Protein AF-A0A7S1FA37-F1 (afdb_monomer)

Sequence (116 aa):
FSSMHIPPRLRQLHGAGYSLAIFSNQHAAGRKRSLDQMEVAVEGTISRFDDFLDFCGVPMSIFVAVSRGDVGDPYRKPNHGMWDLFVDVCGRNKWTAPDMSHSFFVGNAAGRRSDA

Secondary structure (DSSP, 8-state):
---TTHHHHHHHHHHTTPPPEEEEE-TTTTT-SSHHHHHHHHHHHHHHHHHHHHHHTS--EEEEE-S-SSS--TTSTTSSHHHHHHHHHHHHTTPPPP-GGG-----S-S--TT--

Structure (mmCIF, N/CA/C/O backbone):
data_AF-A0A7S1FA37-F1
#
_entry.id   AF-A0A7S1FA37-F1
#
loop_
_atom_site.group_PDB
_atom_site.id
_atom_site.type_symbol
_atom_site.label_atom_id
_atom_site.label_alt_id
_atom_site.label_comp_id
_atom_site.label_asym_id
_atom_site.label_entity_id
_atom_site.label_seq_id
_atom_site.pdbx_PDB_ins_code
_atom_site.Cartn_x
_atom_site.Cartn_y
_atom_site.Cartn_z
_atom_site.occupancy
_atom_site.B_iso_or_equiv
_atom_site.auth_seq_id
_atom_site.auth_comp_id
_atom_site.auth_asym_id
_atom_site.auth_atom_id
_atom_site.pdbx_PDB_model_num
ATOM 1 N N . PHE A 1 1 ? -4.115 16.363 -8.097 1.00 43.38 1 PHE A N 1
ATOM 2 C CA . PHE A 1 1 ? -5.545 16.486 -7.756 1.00 43.38 1 PHE A CA 1
ATOM 3 C C . PHE A 1 1 ? -5.964 15.299 -6.898 1.00 43.38 1 PHE A C 1
ATOM 5 O O . PHE A 1 1 ? -6.326 14.262 -7.439 1.00 43.38 1 PHE A O 1
ATOM 12 N N . SER A 1 2 ? -5.880 15.408 -5.571 1.00 57.62 2 SER A N 1
ATOM 13 C CA . SER A 1 2 ? -6.664 14.534 -4.693 1.00 57.62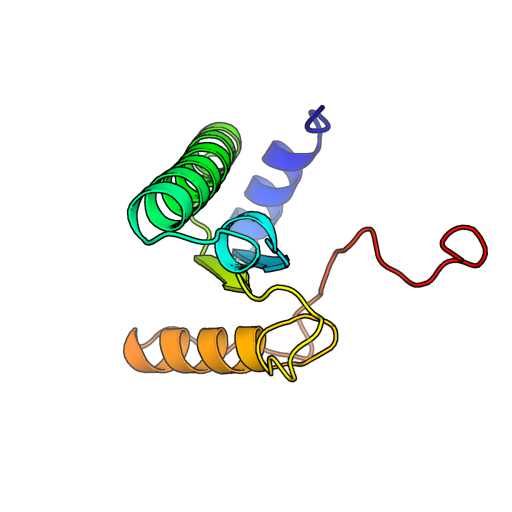 2 SER A CA 1
ATOM 14 C C . SER A 1 2 ? -8.071 15.132 -4.620 1.00 57.62 2 SER A C 1
ATOM 16 O O . SER A 1 2 ? -8.234 16.336 -4.429 1.00 57.62 2 SER A O 1
ATOM 18 N N . SER A 1 3 ? -9.108 14.331 -4.867 1.00 74.56 3 SER A N 1
ATOM 19 C CA . SER A 1 3 ? -10.481 14.796 -4.653 1.00 74.56 3 SER A CA 1
ATOM 20 C C . SER A 1 3 ? -10.648 15.124 -3.168 1.00 74.56 3 SER A C 1
ATOM 22 O O . SER A 1 3 ? -10.327 14.291 -2.318 1.00 74.56 3 SER A O 1
ATOM 24 N N . MET A 1 4 ? -11.169 16.314 -2.844 1.00 81.62 4 MET A N 1
ATOM 25 C CA . MET A 1 4 ? -11.386 16.757 -1.454 1.00 81.62 4 MET A CA 1
ATOM 26 C C . MET A 1 4 ? -12.296 15.806 -0.656 1.00 81.62 4 MET A C 1
ATOM 28 O O . MET A 1 4 ? -12.389 15.903 0.562 1.00 81.62 4 MET A O 1
ATOM 32 N N . HIS A 1 5 ? -12.981 14.884 -1.334 1.00 89.19 5 HIS A N 1
ATOM 33 C CA . HIS A 1 5 ? -13.912 13.934 -0.733 1.00 89.19 5 HIS A CA 1
ATOM 34 C C . HIS A 1 5 ? -13.209 12.661 -0.228 1.00 89.19 5 HIS A C 1
ATOM 36 O O . HIS A 1 5 ? -13.800 11.903 0.540 1.00 89.19 5 HIS A O 1
ATOM 42 N N . ILE A 1 6 ? -11.949 12.426 -0.619 1.00 92.06 6 ILE A N 1
ATOM 43 C CA . ILE A 1 6 ? -11.197 11.224 -0.234 1.00 92.06 6 ILE A CA 1
ATOM 44 C C . ILE A 1 6 ? -10.870 11.205 1.270 1.00 92.06 6 ILE A C 1
ATOM 46 O O . ILE A 1 6 ? -11.252 10.228 1.917 1.00 92.06 6 ILE A O 1
ATOM 50 N N . PRO A 1 7 ? -10.263 12.247 1.880 1.00 95.44 7 PRO A N 1
ATOM 51 C CA . PRO A 1 7 ? -9.935 12.206 3.307 1.00 95.44 7 PRO A CA 1
ATOM 52 C C . PRO A 1 7 ? -11.146 11.999 4.225 1.00 95.44 7 PRO A C 1
ATOM 54 O O . PRO A 1 7 ? -11.076 11.122 5.087 1.00 95.44 7 PRO A O 1
ATOM 57 N N . PRO A 1 8 ? -12.281 12.716 4.051 1.00 96.12 8 PRO A N 1
ATOM 58 C CA . PRO A 1 8 ? -13.472 12.460 4.857 1.00 96.12 8 PRO A CA 1
ATOM 59 C C . PRO A 1 8 ? -13.965 11.014 4.746 1.00 96.12 8 PRO A C 1
ATOM 61 O O . PRO A 1 8 ? -14.330 10.415 5.756 1.00 96.12 8 PRO A O 1
ATOM 64 N N . ARG A 1 9 ? -13.934 10.425 3.542 1.00 96.12 9 ARG A N 1
ATOM 65 C CA . ARG A 1 9 ? -14.387 9.046 3.333 1.00 96.12 9 ARG A CA 1
ATOM 66 C C . ARG A 1 9 ? -13.464 8.024 3.995 1.00 96.12 9 ARG A C 1
ATOM 68 O O . ARG A 1 9 ? -13.960 7.085 4.610 1.00 96.12 9 ARG A O 1
ATOM 75 N N . LEU A 1 10 ? -12.148 8.207 3.902 1.00 96.75 10 LEU A N 1
ATOM 76 C CA . LEU A 1 10 ? -11.179 7.324 4.557 1.00 96.75 10 LEU A CA 1
ATOM 77 C C . LEU A 1 10 ? -11.277 7.424 6.084 1.00 96.75 10 LEU A C 1
ATOM 79 O O . LEU A 1 10 ? -11.308 6.397 6.756 1.00 96.75 10 LEU A O 1
ATOM 83 N N . ARG A 1 11 ? -11.456 8.637 6.626 1.00 97.00 11 ARG A N 1
ATOM 84 C CA . ARG A 1 11 ? -11.748 8.847 8.054 1.00 97.00 11 ARG A CA 1
ATOM 85 C C . ARG A 1 11 ? -13.017 8.137 8.507 1.00 97.00 11 ARG A C 1
ATOM 87 O O . ARG A 1 11 ? -13.009 7.490 9.549 1.00 97.00 11 ARG A O 1
ATOM 94 N N . GLN A 1 12 ? -14.088 8.220 7.719 1.00 97.31 12 GLN A N 1
ATOM 95 C CA . GLN A 1 12 ? -15.343 7.531 8.018 1.00 97.31 12 GLN A CA 1
ATOM 96 C C . GLN A 1 12 ? -15.167 6.006 8.053 1.00 97.31 12 GLN A C 1
ATOM 98 O O . GLN A 1 12 ? -15.672 5.361 8.965 1.00 97.31 12 GLN A O 1
ATOM 103 N N . LEU A 1 13 ? -14.457 5.429 7.078 1.00 97.19 13 LEU A N 1
ATOM 104 C CA . LEU A 1 13 ? -14.196 3.987 7.029 1.00 97.19 13 LEU A CA 1
ATOM 105 C C . LEU A 1 13 ? -13.349 3.533 8.220 1.00 97.19 13 LEU A C 1
ATOM 107 O O . LEU A 1 13 ? -13.707 2.565 8.885 1.00 97.19 13 LEU A O 1
ATOM 111 N N . HIS A 1 14 ? -12.287 4.274 8.538 1.00 96.69 14 HIS A N 1
ATOM 112 C CA . HIS A 1 14 ? -11.467 4.005 9.716 1.00 96.69 14 HIS A CA 1
ATOM 113 C C . HIS A 1 14 ? -12.299 4.062 11.011 1.00 96.69 14 HIS A C 1
ATOM 115 O O . HIS A 1 14 ? -12.236 3.151 11.831 1.00 96.69 14 HIS A O 1
ATOM 121 N N . GLY A 1 15 ? -13.159 5.078 11.165 1.00 97.06 15 GLY A N 1
ATOM 122 C CA . GLY A 1 15 ? -14.084 5.192 12.301 1.00 97.06 15 GLY A CA 1
ATOM 123 C C . GLY A 1 15 ? -15.137 4.078 12.377 1.00 97.06 15 GLY A C 1
ATOM 124 O O . GLY A 1 15 ? -15.644 3.797 13.458 1.00 97.06 15 GLY A O 1
ATOM 125 N N . ALA A 1 16 ? -15.440 3.416 11.257 1.00 96.56 16 ALA A N 1
ATOM 126 C CA . ALA A 1 16 ? -16.323 2.253 11.190 1.00 96.56 16 ALA A CA 1
ATOM 127 C C . ALA A 1 16 ? -15.596 0.913 11.437 1.00 96.56 16 ALA A C 1
ATOM 129 O O . ALA A 1 16 ? -16.210 -0.141 11.292 1.00 96.56 16 ALA A O 1
ATOM 130 N N . GLY A 1 17 ? -14.308 0.940 11.797 1.00 94.00 17 GLY A N 1
ATOM 131 C CA . GLY A 1 17 ? -13.523 -0.251 12.133 1.00 94.00 17 GLY A CA 1
ATOM 132 C C . GLY A 1 17 ? -12.771 -0.883 10.959 1.00 94.00 17 GLY A C 1
ATOM 133 O O . GLY A 1 17 ? -12.201 -1.959 11.122 1.00 94.00 17 GLY A O 1
ATOM 134 N N . TYR A 1 18 ? -12.734 -0.238 9.788 1.00 94.69 18 TYR A N 1
ATOM 135 C CA . TYR A 1 18 ? -11.954 -0.742 8.658 1.00 94.69 18 TYR A CA 1
ATOM 136 C C . TYR A 1 18 ? -10.470 -0.412 8.821 1.00 94.69 18 TYR A C 1
ATOM 138 O O . TYR A 1 18 ? -10.089 0.749 8.988 1.00 94.69 18 TYR A O 1
ATOM 146 N N . SER A 1 19 ? -9.615 -1.421 8.661 1.00 93.19 19 SER A N 1
ATOM 147 C CA . SER A 1 19 ? -8.197 -1.203 8.378 1.00 93.19 19 SER A CA 1
ATOM 148 C C . SER A 1 19 ? -8.025 -0.710 6.941 1.00 93.19 19 SER A C 1
ATOM 150 O O . SER A 1 19 ? -8.643 -1.231 6.013 1.00 93.19 19 SER A O 1
ATOM 152 N N . LEU A 1 20 ? -7.174 0.295 6.748 1.00 95.06 20 LEU A N 1
ATOM 153 C CA . LEU A 1 20 ? -6.910 0.884 5.438 1.00 95.06 20 LEU A CA 1
ATOM 154 C C . LEU A 1 20 ? -5.557 0.399 4.910 1.00 95.06 20 LEU A C 1
ATOM 156 O O . LEU A 1 20 ? -4.531 0.551 5.575 1.00 95.06 20 LEU A O 1
ATOM 160 N N . ALA A 1 21 ? -5.556 -0.159 3.698 1.00 95.44 21 ALA A N 1
ATOM 161 C CA . ALA A 1 21 ? -4.350 -0.595 3.006 1.00 95.44 21 ALA A CA 1
ATOM 162 C C . ALA A 1 21 ? -4.304 -0.048 1.572 1.00 95.44 21 ALA A C 1
ATOM 164 O O . ALA A 1 21 ? -5.317 -0.023 0.870 1.00 95.44 21 ALA A O 1
ATOM 165 N N . ILE A 1 22 ? -3.120 0.374 1.126 1.00 95.94 22 ILE A N 1
ATOM 166 C CA . ILE A 1 22 ? -2.865 0.831 -0.242 1.00 95.94 22 ILE A CA 1
ATOM 167 C C . ILE A 1 22 ? -1.950 -0.169 -0.937 1.00 95.94 22 ILE A C 1
ATOM 169 O O . ILE A 1 22 ? -0.848 -0.444 -0.476 1.00 95.94 22 ILE A O 1
ATOM 173 N N . PHE A 1 23 ? -2.386 -0.644 -2.100 1.00 95.81 23 PHE A N 1
ATOM 174 C CA . PHE A 1 23 ? -1.602 -1.498 -2.987 1.00 95.81 23 PHE A CA 1
ATOM 175 C C . PHE A 1 23 ? -1.267 -0.725 -4.262 1.00 95.81 23 PHE A C 1
ATOM 177 O O . PHE A 1 23 ? -2.175 -0.418 -5.044 1.00 95.81 23 PHE A O 1
ATOM 184 N N . SER A 1 24 ? 0.007 -0.413 -4.510 1.00 94.19 24 SER A N 1
ATOM 185 C CA . SER A 1 24 ? 0.413 0.424 -5.648 1.00 94.19 24 SER A CA 1
ATOM 186 C C . SER A 1 24 ? 1.493 -0.206 -6.529 1.00 94.19 24 SER A C 1
ATOM 188 O O . SER A 1 24 ? 2.487 -0.732 -6.041 1.00 94.19 24 SER A O 1
ATOM 190 N N . ASN A 1 25 ? 1.319 -0.101 -7.852 1.00 93.25 25 ASN A N 1
ATOM 191 C CA . ASN A 1 25 ? 2.320 -0.505 -8.842 1.00 93.25 25 ASN A CA 1
ATOM 192 C C . ASN A 1 25 ? 3.189 0.719 -9.200 1.00 93.25 25 ASN A C 1
ATOM 194 O O . ASN A 1 25 ? 2.769 1.543 -10.012 1.00 93.25 25 ASN A O 1
ATOM 198 N N . GLN A 1 26 ? 4.401 0.830 -8.648 1.00 92.00 26 GLN A N 1
ATOM 199 C CA . GLN A 1 26 ? 5.311 1.975 -8.822 1.00 92.00 26 GLN A CA 1
ATOM 200 C C . GLN A 1 26 ? 6.594 1.580 -9.565 1.00 92.00 26 GLN A C 1
ATOM 202 O O . GLN A 1 26 ? 7.664 1.414 -8.996 1.00 92.00 26 GLN A O 1
ATOM 207 N N . HIS A 1 27 ? 6.513 1.490 -10.888 1.00 88.75 27 HIS A N 1
ATOM 208 C CA . HIS A 1 27 ? 7.608 1.016 -11.745 1.00 88.75 27 HIS A CA 1
ATOM 209 C C . HIS A 1 27 ? 8.800 1.991 -11.886 1.00 88.75 27 HIS A C 1
ATOM 211 O O . HIS A 1 27 ? 9.749 1.706 -12.619 1.00 88.75 27 HIS A O 1
ATOM 217 N N . ALA A 1 28 ? 8.743 3.170 -11.256 1.00 86.00 28 ALA A N 1
ATOM 218 C CA . ALA A 1 28 ? 9.746 4.223 -11.411 1.00 86.00 28 ALA A CA 1
ATOM 219 C C . ALA A 1 28 ? 11.133 3.785 -10.918 1.00 86.00 28 ALA A C 1
ATOM 221 O O . ALA A 1 28 ? 12.119 4.041 -11.609 1.00 86.00 28 ALA A O 1
ATOM 222 N N . ALA A 1 29 ? 11.190 3.105 -9.769 1.00 88.44 29 ALA A N 1
ATOM 223 C CA . ALA A 1 29 ? 12.429 2.608 -9.177 1.00 88.44 29 ALA A CA 1
ATOM 224 C C . ALA A 1 29 ? 13.008 1.430 -9.970 1.00 88.44 29 ALA A C 1
ATOM 226 O O . ALA A 1 29 ? 14.179 1.461 -10.342 1.00 88.44 29 ALA A O 1
ATOM 227 N N . GLY A 1 30 ? 12.185 0.446 -10.349 1.00 87.62 30 GLY A N 1
ATOM 228 C CA . GLY A 1 30 ? 12.655 -0.703 -11.125 1.00 87.62 30 GLY A CA 1
ATOM 229 C C . GLY A 1 30 ? 13.273 -0.327 -12.475 1.00 87.62 30 GLY A C 1
ATOM 230 O O . GLY A 1 30 ? 14.130 -1.045 -12.976 1.00 87.62 30 GLY A O 1
ATOM 231 N N . ARG A 1 31 ? 12.873 0.796 -13.088 1.00 89.00 31 ARG A N 1
ATOM 232 C CA . ARG A 1 31 ? 13.406 1.249 -14.389 1.00 89.00 31 ARG A CA 1
ATOM 233 C C . ARG A 1 31 ? 14.787 1.908 -14.315 1.00 89.00 31 ARG A C 1
ATOM 235 O O . ARG A 1 31 ? 15.352 2.222 -15.364 1.00 89.00 31 ARG A O 1
ATOM 242 N N . LYS A 1 32 ? 15.313 2.167 -13.118 1.00 92.88 32 LYS A N 1
ATOM 243 C CA . LYS A 1 32 ? 16.596 2.853 -12.933 1.00 92.88 32 LYS A CA 1
ATOM 244 C C . LYS A 1 32 ? 17.770 1.928 -13.238 1.00 92.88 32 LYS A C 1
ATOM 246 O O . LYS A 1 32 ? 17.657 0.712 -13.123 1.00 92.88 32 LYS A O 1
ATOM 251 N N . ARG A 1 33 ? 18.881 2.515 -13.697 1.00 92.00 33 ARG A N 1
ATOM 252 C CA . ARG A 1 33 ? 20.072 1.769 -14.147 1.00 92.00 33 ARG A CA 1
ATOM 253 C C . ARG A 1 33 ? 21.211 1.770 -13.128 1.00 92.00 33 ARG A C 1
ATOM 255 O O . ARG A 1 33 ? 22.156 1.011 -13.301 1.00 92.00 33 ARG A O 1
ATOM 262 N N . SER A 1 34 ? 21.120 2.598 -12.090 1.00 94.44 34 SER A N 1
ATOM 263 C CA . SER A 1 34 ? 22.044 2.618 -10.956 1.00 94.44 34 SER A CA 1
ATOM 264 C C . SER A 1 34 ? 21.282 2.560 -9.633 1.00 94.44 34 SER A C 1
ATOM 266 O O . SER A 1 34 ? 20.087 2.873 -9.588 1.00 94.44 34 SER A O 1
ATOM 268 N N . LEU A 1 35 ? 21.985 2.164 -8.570 1.00 92.88 35 LEU A N 1
ATOM 269 C CA . LEU A 1 35 ? 21.440 2.108 -7.213 1.00 92.88 35 LEU A CA 1
ATOM 270 C C . LEU A 1 35 ? 21.034 3.502 -6.719 1.00 92.88 35 LEU A C 1
ATOM 272 O O . LEU A 1 35 ? 19.891 3.665 -6.315 1.00 92.88 35 LEU A O 1
ATOM 276 N N . ASP A 1 36 ? 21.879 4.518 -6.898 1.00 96.06 36 ASP A N 1
ATOM 277 C CA . ASP A 1 36 ? 21.577 5.898 -6.482 1.00 96.06 36 ASP A CA 1
ATOM 278 C C . ASP A 1 36 ? 20.286 6.426 -7.127 1.00 96.06 36 ASP A C 1
ATOM 280 O O . ASP A 1 36 ? 19.435 7.048 -6.497 1.00 96.06 36 ASP A O 1
ATOM 284 N N . GLN A 1 37 ? 20.088 6.139 -8.418 1.00 94.81 37 GLN A N 1
ATOM 285 C CA . GLN A 1 37 ? 18.868 6.541 -9.114 1.00 94.81 37 GLN A CA 1
ATOM 286 C C . GLN A 1 37 ? 17.637 5.791 -8.601 1.00 94.81 37 GLN A C 1
ATOM 288 O O . GLN A 1 37 ? 16.532 6.344 -8.628 1.00 94.81 37 GLN A O 1
ATOM 293 N N . MET A 1 38 ? 17.812 4.524 -8.218 1.00 92.81 38 MET A N 1
ATOM 294 C CA . MET A 1 38 ? 16.759 3.693 -7.645 1.00 92.81 38 MET A CA 1
ATOM 295 C C . MET A 1 38 ? 16.350 4.221 -6.273 1.00 92.81 38 MET A C 1
ATOM 297 O O . MET A 1 38 ? 15.156 4.386 -6.045 1.00 92.81 38 MET A O 1
ATOM 301 N N . GLU A 1 39 ? 17.319 4.553 -5.423 1.00 93.56 39 GLU A N 1
ATOM 302 C CA . GLU A 1 39 ? 17.111 5.135 -4.096 1.00 93.56 39 GLU A CA 1
ATOM 303 C C . GLU A 1 39 ? 16.301 6.430 -4.183 1.00 93.56 39 GLU A C 1
ATOM 305 O O . GLU A 1 39 ? 15.193 6.484 -3.656 1.00 93.56 39 GLU A O 1
ATOM 310 N N . VAL A 1 40 ? 16.732 7.393 -5.005 1.00 95.62 40 VAL A N 1
ATOM 311 C CA . VAL A 1 40 ? 15.995 8.654 -5.225 1.00 95.62 40 VAL A CA 1
ATOM 312 C C . VAL A 1 40 ? 14.556 8.412 -5.711 1.00 95.62 40 VAL A C 1
ATOM 314 O O . VAL A 1 40 ? 13.620 9.132 -5.355 1.00 95.62 40 VAL A O 1
ATOM 317 N N . ALA A 1 41 ? 14.337 7.394 -6.550 1.00 94.06 41 ALA A N 1
ATOM 318 C CA . ALA A 1 41 ? 12.996 7.056 -7.027 1.00 94.06 41 ALA A CA 1
ATOM 319 C C . ALA A 1 41 ? 12.116 6.418 -5.938 1.00 94.06 41 ALA A C 1
ATOM 321 O O . ALA A 1 41 ? 10.901 6.656 -5.921 1.00 94.06 41 ALA A O 1
ATOM 322 N N . VAL A 1 42 ? 12.709 5.610 -5.058 1.00 93.06 42 VAL A N 1
ATOM 323 C CA . VAL A 1 42 ? 12.039 5.025 -3.892 1.00 93.06 42 VAL A CA 1
ATOM 324 C C . VAL A 1 42 ? 11.691 6.122 -2.891 1.00 93.06 42 VAL A C 1
ATOM 326 O O . VAL A 1 42 ? 10.522 6.245 -2.539 1.00 93.06 42 VAL A O 1
ATOM 329 N N . GLU A 1 43 ? 12.640 6.980 -2.526 1.00 94.44 43 GLU A N 1
ATOM 330 C CA . GLU A 1 43 ? 12.425 8.112 -1.615 1.00 94.44 43 GLU A CA 1
ATOM 331 C C . GLU A 1 43 ? 11.321 9.042 -2.115 1.00 94.44 43 GLU A C 1
ATOM 333 O O . GLU A 1 43 ? 10.378 9.349 -1.390 1.00 94.44 43 GLU A O 1
ATOM 338 N N . GLY A 1 44 ? 11.354 9.414 -3.398 1.00 94.75 44 GLY A N 1
ATOM 339 C CA . GLY A 1 44 ? 10.293 10.227 -3.986 1.00 94.75 44 GLY A CA 1
ATOM 340 C C . GLY A 1 44 ? 8.931 9.522 -4.007 1.00 94.75 44 GLY A C 1
ATOM 341 O O . GLY A 1 44 ? 7.893 10.176 -4.081 1.00 94.75 44 GLY A O 1
ATOM 342 N N . THR A 1 45 ? 8.893 8.189 -3.981 1.00 94.38 45 THR A N 1
ATOM 343 C CA . THR A 1 45 ? 7.639 7.433 -3.842 1.00 94.38 45 THR A CA 1
ATOM 344 C C . THR A 1 45 ? 7.144 7.458 -2.400 1.00 94.38 45 THR A C 1
ATOM 346 O O . THR A 1 45 ? 5.956 7.691 -2.194 1.00 94.38 45 THR A O 1
ATOM 349 N N . ILE A 1 46 ? 8.043 7.268 -1.432 1.00 94.25 46 ILE A N 1
ATOM 350 C CA . ILE A 1 46 ? 7.747 7.320 0.004 1.00 94.25 46 ILE A CA 1
ATOM 351 C C . ILE A 1 46 ? 7.217 8.704 0.383 1.00 94.25 46 ILE A C 1
ATOM 353 O O . ILE A 1 46 ? 6.100 8.795 0.872 1.00 94.25 46 ILE A O 1
ATOM 357 N N . SER A 1 47 ? 7.920 9.777 0.013 1.00 95.88 47 SER A N 1
ATOM 358 C CA . SER A 1 47 ? 7.508 11.153 0.331 1.00 95.88 47 SER A CA 1
ATOM 359 C C . SER A 1 47 ? 6.099 11.489 -0.176 1.00 95.88 47 SER A C 1
ATOM 361 O O . SER A 1 47 ? 5.313 12.090 0.545 1.00 95.88 47 SER A O 1
ATOM 363 N N . ARG A 1 48 ? 5.715 11.037 -1.379 1.00 95.12 48 ARG A N 1
ATOM 364 C CA . ARG A 1 48 ? 4.342 11.246 -1.884 1.00 95.12 48 ARG A CA 1
ATOM 365 C C . ARG A 1 48 ? 3.288 10.496 -1.076 1.00 95.12 48 ARG A C 1
ATOM 367 O O . ARG A 1 48 ? 2.132 10.915 -1.048 1.00 95.12 48 ARG A O 1
ATOM 374 N N . PHE A 1 49 ? 3.651 9.346 -0.520 1.00 95.62 49 PHE A N 1
ATOM 375 C CA . PHE A 1 49 ? 2.764 8.593 0.350 1.00 95.62 49 PHE A CA 1
ATOM 376 C C . PHE A 1 49 ? 2.675 9.226 1.734 1.00 95.62 49 PHE A C 1
ATOM 378 O O . PHE A 1 49 ? 1.563 9.310 2.243 1.00 95.62 49 PHE A O 1
ATOM 385 N N . ASP A 1 50 ? 3.774 9.740 2.279 1.00 95.44 50 ASP A N 1
ATOM 386 C CA . ASP A 1 50 ? 3.775 10.485 3.541 1.00 95.44 50 ASP A CA 1
ATOM 387 C C . ASP A 1 50 ? 2.873 11.722 3.444 1.00 95.44 50 ASP A C 1
ATOM 389 O O . ASP A 1 50 ? 1.927 11.852 4.219 1.00 95.44 50 ASP A O 1
ATOM 393 N N . ASP A 1 51 ? 3.033 12.532 2.390 1.00 95.69 51 ASP A N 1
ATOM 394 C CA . ASP A 1 51 ? 2.158 13.682 2.120 1.00 95.69 51 ASP A CA 1
ATOM 395 C C . ASP A 1 51 ? 0.673 13.274 2.046 1.00 95.69 51 ASP A C 1
ATOM 397 O O . ASP A 1 51 ? -0.230 14.000 2.475 1.00 95.69 51 ASP A O 1
ATOM 401 N N . PHE A 1 52 ? 0.388 12.099 1.471 1.00 94.88 52 PHE A N 1
ATOM 402 C CA . PHE A 1 52 ? -0.973 11.584 1.356 1.00 94.88 52 PHE A CA 1
ATOM 403 C C . PHE A 1 52 ? -1.530 11.085 2.694 1.00 94.88 52 PHE A C 1
ATOM 405 O O . PHE A 1 52 ? -2.714 11.301 2.975 1.00 94.88 52 PHE A O 1
ATOM 412 N N . LEU A 1 53 ? -0.706 10.425 3.509 1.00 94.69 53 LEU A N 1
ATOM 413 C CA . LEU A 1 53 ? -1.069 9.984 4.853 1.00 94.69 53 LEU A CA 1
ATOM 414 C C . LEU A 1 53 ? -1.388 11.189 5.739 1.00 94.69 53 LEU A C 1
ATOM 416 O O . LEU A 1 53 ? -2.458 11.210 6.354 1.00 94.69 53 LEU A O 1
ATOM 420 N N . A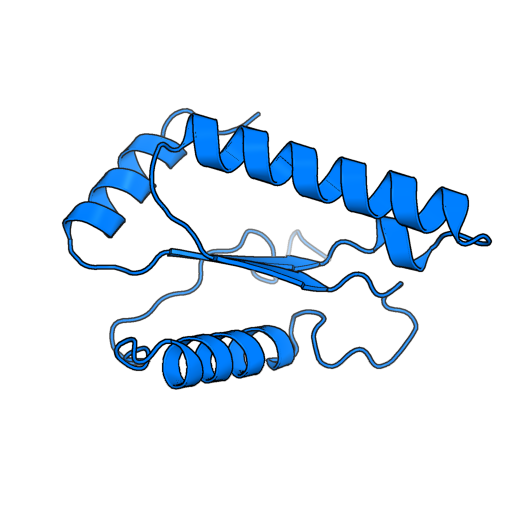SP A 1 54 ? -0.542 12.219 5.708 1.00 95.12 54 ASP A N 1
ATOM 421 C CA . ASP A 1 54 ? -0.736 13.475 6.437 1.00 95.12 54 ASP A CA 1
ATOM 422 C C . ASP A 1 54 ? -2.022 14.181 6.005 1.00 95.12 54 ASP A C 1
ATOM 424 O O . ASP A 1 54 ? -2.842 14.589 6.832 1.00 95.12 54 ASP A O 1
ATOM 428 N N . PHE A 1 55 ? -2.269 14.248 4.695 1.00 94.38 55 PHE A N 1
ATOM 429 C CA . PHE A 1 55 ? -3.503 14.809 4.152 1.00 94.38 55 PHE A CA 1
ATOM 430 C C . PHE A 1 55 ? -4.762 14.044 4.603 1.00 94.38 55 PHE A C 1
ATOM 432 O O . PHE A 1 55 ? -5.828 14.637 4.813 1.00 94.38 55 PHE A O 1
ATOM 439 N N . CYS A 1 56 ? -4.669 12.720 4.744 1.00 95.25 56 CYS A N 1
ATOM 440 C CA . CYS A 1 56 ? -5.795 11.886 5.154 1.00 95.25 56 CYS A CA 1
ATOM 441 C C . CYS A 1 56 ? -6.028 11.896 6.671 1.00 95.25 56 CYS A C 1
ATOM 443 O O . CYS A 1 56 ? -7.188 11.859 7.107 1.00 95.25 56 CYS A O 1
ATOM 445 N N . GLY A 1 57 ? -4.957 11.986 7.460 1.00 95.44 57 GLY A N 1
ATOM 446 C CA . GLY A 1 57 ? -4.997 12.036 8.921 1.00 95.44 57 GLY A CA 1
ATOM 447 C C . GLY A 1 57 ? -5.480 10.738 9.572 1.00 95.44 57 GLY A C 1
ATOM 448 O O . GLY A 1 57 ? -6.122 10.786 10.619 1.00 95.44 57 GLY A O 1
ATOM 449 N N . VAL A 1 58 ? -5.245 9.585 8.936 1.00 95.75 58 VAL A N 1
ATOM 450 C CA . VAL A 1 58 ? -5.567 8.255 9.481 1.00 95.75 58 VAL A CA 1
ATOM 451 C C . VAL A 1 58 ? -4.462 7.258 9.155 1.00 95.75 58 VAL A C 1
ATOM 453 O O . VAL A 1 58 ? -3.861 7.360 8.084 1.00 95.75 58 VAL A O 1
ATOM 456 N N . PRO A 1 59 ? -4.202 6.280 10.040 1.00 93.19 59 PRO A N 1
ATOM 457 C CA . PRO A 1 59 ? -3.182 5.273 9.795 1.00 93.19 59 PRO A CA 1
ATOM 458 C C . PRO A 1 59 ? -3.574 4.379 8.614 1.00 93.19 59 PRO A C 1
ATOM 460 O O . PRO A 1 59 ? -4.712 3.913 8.518 1.00 93.19 59 PRO A O 1
ATOM 463 N N . MET A 1 60 ? -2.618 4.115 7.723 1.00 94.06 60 MET A N 1
ATOM 464 C CA . MET A 1 60 ? -2.781 3.166 6.620 1.00 94.06 60 MET A CA 1
ATOM 465 C C . MET A 1 60 ? -1.493 2.373 6.414 1.00 94.06 60 MET A C 1
ATOM 467 O O . MET A 1 60 ? -0.398 2.892 6.613 1.00 94.06 60 MET A O 1
ATOM 471 N N . SER A 1 61 ? -1.621 1.121 5.979 1.00 93.50 61 SER A N 1
ATOM 472 C CA . SER A 1 61 ? -0.479 0.315 5.530 1.00 93.50 61 SER A CA 1
ATOM 473 C C . SER A 1 61 ? -0.304 0.439 4.021 1.00 93.50 61 SER A C 1
ATOM 475 O O . SER A 1 61 ? -1.272 0.331 3.271 1.00 93.50 61 SER A O 1
ATOM 477 N N . ILE A 1 62 ? 0.922 0.667 3.555 1.00 95.62 62 ILE A N 1
ATOM 478 C CA . ILE A 1 62 ? 1.205 0.911 2.137 1.00 95.62 62 ILE A CA 1
ATOM 479 C C 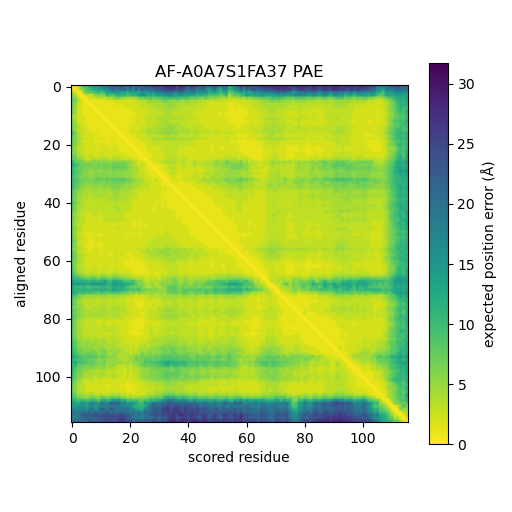. ILE A 1 62 ? 2.154 -0.162 1.619 1.00 95.62 62 ILE A C 1
ATOM 481 O O . ILE A 1 62 ? 3.227 -0.385 2.172 1.00 95.62 62 ILE A O 1
ATOM 485 N N . PHE A 1 63 ? 1.757 -0.803 0.527 1.00 95.69 63 PHE A N 1
ATOM 486 C CA . PHE A 1 63 ? 2.500 -1.852 -0.155 1.00 95.69 63 PHE A CA 1
ATOM 487 C C . PHE A 1 63 ? 2.774 -1.410 -1.590 1.00 95.69 63 PHE A C 1
ATOM 489 O O . PHE A 1 63 ? 1.872 -0.967 -2.314 1.00 95.69 63 PHE A O 1
ATOM 496 N N . VAL A 1 64 ? 4.039 -1.509 -1.998 1.00 94.56 64 VAL A N 1
ATOM 497 C CA . VAL A 1 64 ? 4.522 -0.941 -3.256 1.00 94.56 64 VAL A CA 1
ATOM 498 C C . VAL A 1 64 ? 5.266 -1.996 -4.067 1.00 94.56 64 VAL A C 1
ATOM 500 O O . VAL A 1 64 ? 6.339 -2.448 -3.681 1.00 94.56 64 VAL A O 1
ATOM 503 N N . ALA A 1 65 ? 4.728 -2.341 -5.236 1.00 94.12 65 ALA A N 1
ATOM 504 C CA . ALA A 1 65 ? 5.418 -3.161 -6.225 1.00 94.12 65 ALA A CA 1
ATOM 505 C C . ALA A 1 65 ? 6.290 -2.264 -7.114 1.00 94.12 65 ALA A C 1
ATOM 507 O O . ALA A 1 65 ? 5.770 -1.485 -7.919 1.00 94.12 65 ALA A O 1
ATOM 508 N N . VAL A 1 66 ? 7.615 -2.356 -6.966 1.00 91.31 66 VAL A N 1
ATOM 509 C CA . VAL A 1 66 ? 8.579 -1.455 -7.632 1.00 91.31 66 VAL A CA 1
ATOM 510 C C . VAL A 1 66 ? 9.096 -1.955 -8.982 1.00 91.31 66 VAL A C 1
ATOM 512 O O . VAL A 1 66 ? 9.796 -1.231 -9.695 1.00 91.31 66 VAL A O 1
ATOM 515 N N . SER A 1 67 ? 8.748 -3.186 -9.354 1.00 85.75 67 SER A N 1
ATOM 516 C CA . SER A 1 67 ? 9.230 -3.825 -10.572 1.00 85.75 67 SER A CA 1
ATOM 517 C C . SER A 1 67 ? 8.834 -3.083 -11.855 1.00 85.75 67 SER A C 1
ATOM 519 O O . SER A 1 67 ? 7.770 -2.461 -11.966 1.00 85.75 67 SER A O 1
ATOM 521 N N . ARG A 1 68 ? 9.689 -3.223 -12.873 1.00 81.19 68 ARG A N 1
ATOM 522 C CA . ARG A 1 68 ? 9.536 -2.672 -14.228 1.00 81.19 68 ARG A CA 1
ATOM 523 C C . ARG A 1 68 ? 8.298 -3.175 -14.972 1.00 81.19 68 ARG A C 1
ATOM 525 O O . ARG A 1 68 ? 7.849 -2.503 -15.900 1.00 81.19 68 ARG A O 1
ATOM 532 N N . GLY A 1 69 ? 7.735 -4.308 -14.551 1.00 75.19 69 GLY A N 1
ATOM 533 C CA . GLY A 1 69 ? 6.551 -4.928 -15.151 1.00 75.19 69 GLY A CA 1
ATOM 534 C C . GLY A 1 69 ? 6.817 -5.747 -16.418 1.00 75.19 69 GLY A C 1
ATOM 535 O O . GLY A 1 69 ? 5.887 -6.373 -16.907 1.00 75.19 69 GLY A O 1
ATOM 536 N N . ASP A 1 70 ? 8.057 -5.767 -16.916 1.00 79.62 70 ASP A N 1
ATOM 537 C CA . ASP A 1 70 ? 8.569 -6.688 -17.946 1.00 79.62 70 ASP A CA 1
ATOM 538 C C . ASP A 1 70 ? 9.182 -7.965 -17.335 1.00 79.62 70 ASP A C 1
ATOM 540 O O . ASP A 1 70 ? 9.657 -8.841 -18.052 1.00 79.62 70 ASP A O 1
ATOM 544 N N . VAL A 1 71 ? 9.140 -8.089 -16.007 1.00 81.75 71 VAL A N 1
ATOM 545 C CA . VAL A 1 71 ? 9.544 -9.280 -15.255 1.00 81.75 71 VAL A CA 1
ATOM 546 C C . VAL A 1 71 ? 8.342 -9.839 -14.498 1.00 81.75 71 VAL A C 1
ATOM 548 O O . VAL A 1 71 ? 7.435 -9.089 -14.126 1.00 81.75 71 VAL A O 1
ATOM 551 N N . GLY A 1 72 ? 8.339 -11.153 -14.264 1.00 86.06 72 GLY A N 1
ATOM 552 C CA . GLY A 1 72 ? 7.296 -11.858 -13.515 1.00 86.06 72 GLY A CA 1
ATOM 553 C C . GLY A 1 72 ? 7.296 -11.496 -12.029 1.00 86.06 72 GLY A C 1
ATOM 554 O O . GLY A 1 72 ? 7.739 -12.284 -11.203 1.00 86.06 72 GLY A O 1
ATOM 555 N N . ASP A 1 73 ? 6.833 -10.290 -11.698 1.00 90.25 73 ASP A N 1
ATOM 556 C CA . ASP A 1 73 ? 6.717 -9.796 -10.327 1.00 90.25 73 ASP A CA 1
ATOM 557 C C . ASP A 1 73 ? 5.385 -10.254 -9.693 1.00 90.25 73 ASP A C 1
ATOM 559 O O . ASP A 1 73 ? 4.320 -9.7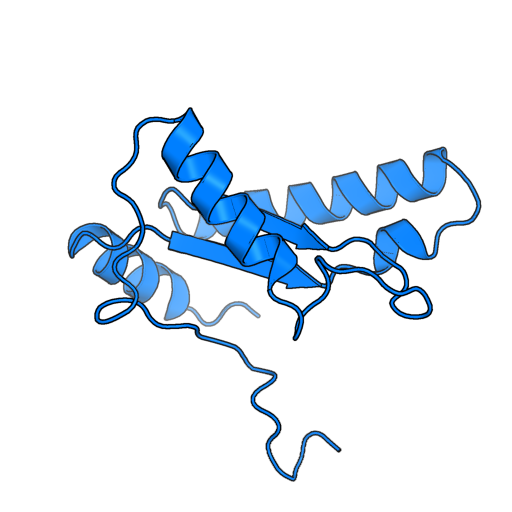65 -10.098 1.00 90.25 73 ASP A O 1
ATOM 563 N N . PRO A 1 74 ? 5.410 -11.153 -8.687 1.00 93.50 74 PRO A N 1
ATOM 564 C CA . PRO A 1 74 ? 4.197 -11.632 -8.024 1.00 93.50 74 PRO A CA 1
ATOM 565 C C . PRO A 1 74 ? 3.503 -10.540 -7.199 1.00 93.50 74 PRO A C 1
ATOM 567 O O . PRO A 1 74 ? 2.316 -10.659 -6.904 1.00 93.50 74 PRO A O 1
ATOM 570 N N . TYR A 1 75 ? 4.200 -9.457 -6.848 1.00 94.31 75 TYR A N 1
ATOM 571 C CA . TYR A 1 75 ? 3.631 -8.335 -6.105 1.00 94.31 75 TYR A CA 1
ATOM 572 C C . TYR A 1 75 ? 2.896 -7.354 -7.023 1.00 94.31 75 TYR A C 1
ATOM 574 O O . TYR A 1 75 ? 2.019 -6.616 -6.577 1.00 94.31 75 TYR A O 1
ATOM 582 N N . ARG A 1 76 ? 3.202 -7.335 -8.323 1.00 91.69 76 ARG A N 1
ATOM 583 C CA . ARG A 1 76 ? 2.571 -6.410 -9.265 1.00 91.69 76 ARG A CA 1
ATOM 584 C C . ARG A 1 76 ? 1.129 -6.832 -9.560 1.00 91.69 76 ARG A C 1
ATOM 586 O O . ARG A 1 76 ? 0.893 -7.873 -10.167 1.00 91.69 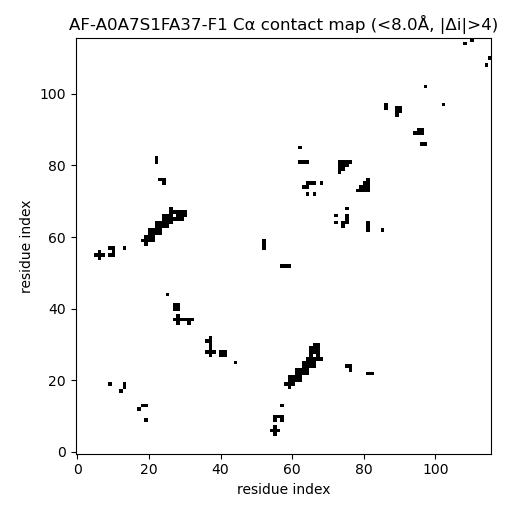76 ARG A O 1
ATOM 593 N N . LYS A 1 77 ? 0.157 -5.968 -9.237 1.00 91.88 77 LYS A N 1
ATOM 594 C CA . LYS A 1 77 ? -1.260 -6.186 -9.599 1.00 91.88 77 LYS A CA 1
ATOM 595 C C . LYS A 1 77 ? -1.393 -6.426 -11.113 1.00 91.88 77 LYS A C 1
ATOM 597 O O . LYS A 1 77 ? -0.748 -5.681 -11.863 1.00 91.88 77 LYS A O 1
ATOM 602 N N . PRO A 1 78 ? -2.230 -7.379 -11.567 1.00 90.50 78 PRO A N 1
ATOM 603 C CA . PRO A 1 78 ? -3.332 -8.020 -10.833 1.00 90.50 78 PRO A CA 1
ATOM 604 C C . PRO A 1 78 ? -2.948 -9.224 -9.955 1.00 90.50 78 PRO A C 1
ATOM 606 O O . PRO A 1 78 ? -3.839 -9.831 -9.369 1.00 90.50 78 PRO A O 1
ATOM 609 N N . ASN A 1 79 ? -1.661 -9.564 -9.832 1.00 92.31 79 ASN A N 1
ATOM 610 C CA . ASN A 1 79 ? -1.226 -10.625 -8.925 1.00 92.31 79 ASN A CA 1
ATOM 611 C C . ASN A 1 79 ? -1.526 -10.269 -7.455 1.00 92.31 79 ASN A C 1
ATOM 613 O O . ASN A 1 79 ? -1.628 -9.096 -7.086 1.00 92.31 79 ASN A O 1
ATOM 617 N N . HIS A 1 80 ? -1.639 -11.298 -6.617 1.00 94.31 80 HIS A N 1
ATOM 618 C CA . HIS A 1 80 ? -2.046 -11.191 -5.215 1.00 94.31 80 HIS A CA 1
ATOM 619 C C . HIS A 1 80 ? -0.871 -11.077 -4.228 1.00 94.31 80 HIS A C 1
ATOM 621 O O . HIS A 1 80 ? -1.100 -10.959 -3.031 1.00 94.31 80 HIS A O 1
ATOM 627 N N . GLY A 1 81 ? 0.385 -11.016 -4.686 1.00 96.12 81 GLY A N 1
ATOM 628 C CA . GLY A 1 81 ? 1.542 -11.054 -3.783 1.00 96.12 81 GLY A CA 1
ATOM 629 C C . GLY A 1 81 ? 1.588 -9.912 -2.762 1.00 96.12 81 GLY A C 1
ATOM 630 O O . GLY A 1 81 ? 1.993 -10.125 -1.622 1.00 96.12 81 GLY A O 1
ATOM 631 N N . MET A 1 82 ? 1.133 -8.699 -3.111 1.00 96.06 82 MET A N 1
ATOM 632 C CA . MET A 1 82 ? 1.023 -7.631 -2.104 1.00 96.06 82 MET A CA 1
ATOM 633 C C . MET A 1 82 ? -0.074 -7.907 -1.065 1.00 96.06 82 MET A C 1
ATOM 635 O O . MET A 1 82 ? 0.068 -7.494 0.082 1.00 96.06 82 MET A O 1
ATOM 639 N N . TRP A 1 83 ? -1.154 -8.590 -1.451 1.00 95.00 83 TRP A N 1
ATOM 640 C CA . TRP A 1 83 ? -2.206 -8.999 -0.522 1.00 95.00 83 TRP A CA 1
ATOM 641 C C . TRP A 1 83 ? -1.697 -10.066 0.449 1.00 95.00 83 TRP A C 1
ATOM 643 O O . TRP A 1 83 ? -1.885 -9.931 1.656 1.00 95.00 83 TRP A O 1
ATOM 653 N N . ASP A 1 84 ? -0.984 -11.071 -0.054 1.00 95.56 84 ASP A N 1
ATOM 654 C CA . ASP A 1 84 ? -0.395 -12.115 0.788 1.00 95.56 84 ASP A CA 1
ATOM 655 C C . ASP A 1 84 ? 0.596 -11.512 1.795 1.00 95.56 84 ASP A C 1
ATOM 657 O O . ASP A 1 84 ? 0.580 -11.855 2.977 1.00 95.56 84 ASP A O 1
ATOM 661 N N . LEU A 1 85 ? 1.400 -10.536 1.351 1.00 95.19 85 LEU A N 1
ATOM 662 C CA . LEU A 1 85 ? 2.303 -9.785 2.223 1.00 95.19 85 LEU A CA 1
ATOM 663 C C . LEU A 1 85 ? 1.547 -8.992 3.299 1.00 95.19 85 LEU A C 1
ATOM 665 O O . LEU A 1 85 ? 1.993 -8.934 4.441 1.00 95.19 85 LEU A O 1
ATOM 669 N N . PHE A 1 86 ? 0.404 -8.392 2.962 1.00 95.00 86 PHE A N 1
ATOM 670 C CA . PHE A 1 86 ? -0.443 -7.711 3.940 1.00 95.00 86 PHE A CA 1
ATOM 671 C C . PHE A 1 86 ? -0.985 -8.676 5.000 1.00 95.00 86 PHE A C 1
ATOM 673 O O . PHE A 1 86 ? -0.887 -8.381 6.190 1.00 95.00 86 PHE A O 1
ATOM 680 N N . VAL A 1 87 ? -1.491 -9.843 4.594 1.00 93.75 87 VAL A N 1
ATOM 681 C CA . VAL A 1 87 ? -1.984 -10.871 5.525 1.00 93.75 87 VAL A CA 1
ATOM 682 C C . VAL A 1 87 ? -0.865 -11.364 6.448 1.00 93.75 87 VAL A C 1
ATOM 684 O O . VAL A 1 87 ? -1.075 -11.481 7.657 1.00 93.75 87 VAL A O 1
ATOM 687 N N . ASP A 1 88 ? 0.334 -11.587 5.909 1.00 93.81 88 ASP A N 1
ATOM 688 C CA . ASP A 1 88 ? 1.516 -11.952 6.696 1.00 93.81 88 ASP A CA 1
ATOM 689 C C . ASP A 1 88 ? 1.900 -10.856 7.709 1.00 93.81 88 ASP A C 1
ATOM 691 O O . ASP A 1 88 ? 2.130 -11.145 8.886 1.00 93.81 88 ASP A O 1
ATOM 695 N N . VAL A 1 89 ? 1.898 -9.584 7.293 1.00 91.75 89 VAL A N 1
ATOM 696 C CA . VAL A 1 89 ? 2.136 -8.440 8.192 1.00 91.75 89 VAL A CA 1
ATOM 697 C C . VAL A 1 89 ? 1.094 -8.389 9.311 1.00 91.75 89 VAL A C 1
ATOM 699 O O . VAL A 1 89 ? 1.469 -8.204 10.471 1.00 91.75 89 VAL A O 1
ATOM 702 N N . CYS A 1 90 ? -0.189 -8.602 9.004 1.00 91.06 90 CYS A N 1
ATOM 703 C CA . CYS A 1 90 ? -1.236 -8.687 10.022 1.00 91.06 90 CYS A CA 1
ATOM 704 C C . CYS A 1 90 ? -0.938 -9.798 11.037 1.00 91.06 90 CYS A C 1
ATOM 706 O O . CYS A 1 90 ? -0.978 -9.550 12.242 1.00 91.06 90 CYS A O 1
ATOM 708 N N . GLY A 1 91 ? -0.571 -10.994 10.565 1.00 90.56 91 GLY A N 1
ATOM 709 C CA . GLY A 1 91 ? -0.210 -12.122 11.425 1.00 90.56 91 GLY A CA 1
ATOM 710 C C . GLY A 1 91 ? 0.984 -11.817 12.336 1.00 90.56 91 GLY A C 1
ATOM 711 O O . GLY A 1 91 ? 0.903 -12.012 13.551 1.00 90.56 91 GLY A O 1
ATOM 712 N N . ARG A 1 92 ? 2.070 -11.267 11.777 1.00 91.19 92 ARG A N 1
ATOM 713 C CA . ARG A 1 92 ? 3.280 -10.889 12.531 1.00 91.19 92 ARG A CA 1
ATOM 714 C C . ARG A 1 92 ? 3.014 -9.817 13.585 1.00 91.19 92 ARG A C 1
ATOM 716 O O . ARG A 1 92 ? 3.572 -9.888 14.679 1.00 91.19 92 ARG A O 1
ATOM 723 N N . ASN A 1 93 ? 2.128 -8.871 13.287 1.00 87.56 93 ASN A N 1
ATOM 724 C CA . ASN A 1 93 ? 1.752 -7.796 14.205 1.00 87.56 93 ASN A CA 1
ATOM 725 C C . ASN A 1 93 ? 0.608 -8.175 15.163 1.00 87.56 93 ASN A C 1
ATOM 727 O O . ASN A 1 93 ? 0.174 -7.334 15.950 1.00 87.56 93 ASN A O 1
ATOM 731 N N . LYS A 1 94 ? 0.126 -9.429 15.124 1.00 88.69 94 LYS A N 1
ATOM 732 C CA . LYS A 1 94 ? -1.028 -9.921 15.901 1.00 88.69 94 LYS A CA 1
ATOM 733 C C . LYS A 1 94 ? -2.302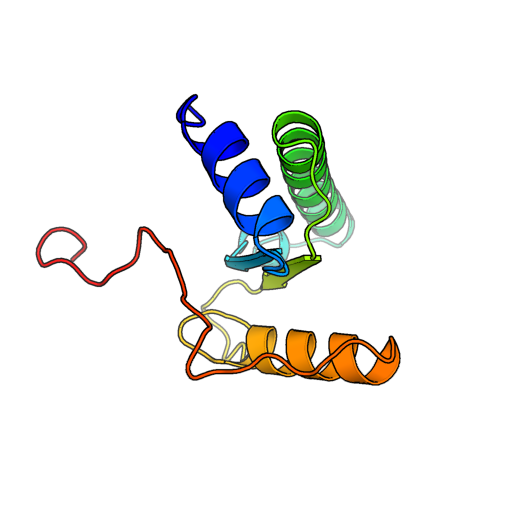 -9.095 15.674 1.00 88.69 94 LYS A C 1
ATOM 735 O O . LYS A 1 94 ? -3.111 -8.923 16.585 1.00 88.69 94 LYS A O 1
ATOM 740 N N . TRP A 1 95 ? -2.469 -8.566 14.467 1.00 87.12 95 TRP A N 1
ATOM 741 C CA . TRP A 1 95 ? -3.701 -7.916 14.036 1.00 87.12 95 TRP A CA 1
ATOM 742 C C . TRP A 1 95 ? -4.725 -8.964 13.615 1.00 87.12 95 TRP A C 1
ATOM 744 O O . TRP A 1 95 ? -4.375 -10.074 13.207 1.00 87.12 95 TRP A O 1
ATOM 754 N N . THR A 1 96 ? -6.004 -8.604 13.692 1.00 85.88 96 THR A N 1
ATOM 755 C CA . THR A 1 96 ? -7.079 -9.453 13.179 1.00 85.88 96 THR A CA 1
ATOM 756 C C . THR A 1 96 ? -6.867 -9.694 11.686 1.00 85.88 96 THR A C 1
ATOM 758 O O . THR A 1 96 ? -6.627 -8.753 10.926 1.00 85.88 96 THR A O 1
ATOM 761 N N . ALA A 1 97 ? -6.944 -10.958 11.267 1.00 87.50 97 ALA A N 1
ATOM 762 C CA . ALA A 1 97 ? -6.874 -11.305 9.855 1.00 87.50 97 ALA A CA 1
ATOM 763 C C . ALA A 1 97 ? -8.018 -10.616 9.081 1.00 87.50 97 ALA A C 1
ATOM 765 O O . ALA A 1 97 ? -9.128 -10.518 9.614 1.00 87.50 97 ALA A O 1
ATOM 766 N N . PRO A 1 98 ? -7.784 -10.149 7.842 1.00 89.81 98 PRO A N 1
ATOM 767 C CA . PRO A 1 98 ? -8.830 -9.500 7.062 1.00 89.81 98 PRO A CA 1
ATOM 768 C C . PRO A 1 98 ? -10.008 -10.444 6.795 1.00 89.81 98 PRO A C 1
ATOM 770 O O . PRO A 1 98 ? -9.827 -11.547 6.278 1.00 89.81 98 PRO A O 1
ATOM 773 N N . ASP A 1 99 ? -11.223 -9.992 7.097 1.00 92.81 99 ASP A N 1
ATOM 774 C CA . ASP A 1 99 ? -12.442 -10.685 6.687 1.00 92.81 99 ASP A CA 1
ATOM 775 C C . ASP A 1 99 ? -12.726 -10.377 5.214 1.00 92.81 99 ASP A C 1
ATOM 777 O O . ASP A 1 99 ? -13.170 -9.280 4.868 1.00 92.81 99 ASP A O 1
ATOM 781 N N . MET A 1 100 ? -12.474 -11.351 4.340 1.00 90.62 100 MET A N 1
ATOM 782 C CA . MET A 1 100 ? -12.679 -11.212 2.896 1.00 90.62 100 MET A CA 1
ATOM 783 C C . MET A 1 100 ? -14.126 -10.896 2.510 1.00 90.62 100 MET A C 1
ATOM 785 O O . MET A 1 100 ? -14.341 -10.213 1.513 1.00 90.62 100 MET A O 1
ATOM 789 N N . SER A 1 101 ? -15.113 -11.369 3.277 1.00 94.00 101 SER A N 1
ATOM 790 C CA . SER A 1 101 ? -16.535 -11.145 2.980 1.00 94.00 101 SER A CA 1
ATOM 791 C C . SER A 1 101 ? -16.988 -9.715 3.287 1.00 94.00 101 SER A C 1
ATOM 793 O O . SER A 1 101 ? -17.905 -9.205 2.645 1.00 94.00 101 SER A O 1
ATOM 795 N N . HIS A 1 102 ? -16.293 -9.051 4.213 1.00 93.88 102 HIS A N 1
ATOM 796 C CA . HIS A 1 102 ? -16.536 -7.667 4.619 1.00 93.88 102 HIS A CA 1
ATOM 797 C C . HIS A 1 102 ? -15.423 -6.708 4.169 1.00 93.88 102 HIS A C 1
ATOM 799 O O . HIS A 1 102 ? -15.379 -5.556 4.596 1.00 93.88 102 HIS A O 1
ATOM 805 N N . SER A 1 103 ? -14.533 -7.159 3.282 1.00 95.00 103 SER A N 1
ATOM 806 C CA . SER A 1 103 ? -13.479 -6.343 2.679 1.00 95.00 103 SER A CA 1
ATOM 807 C C . SER A 1 103 ? -13.841 -5.947 1.253 1.00 95.00 103 SER A C 1
ATOM 809 O O . SER A 1 103 ? -14.557 -6.652 0.545 1.00 95.00 103 SER A O 1
ATOM 811 N N . PHE A 1 104 ? -13.316 -4.812 0.797 1.00 95.00 104 PHE A N 1
ATOM 812 C CA . PHE A 1 104 ? -13.500 -4.356 -0.577 1.00 95.00 104 PHE A CA 1
ATOM 813 C C . PHE A 1 104 ? -12.235 -3.687 -1.115 1.00 95.00 104 PHE A C 1
ATOM 815 O O . PHE A 1 104 ? -11.453 -3.098 -0.369 1.00 95.00 104 PHE A O 1
ATOM 822 N N . PHE A 1 105 ? -12.047 -3.759 -2.433 1.00 92.94 105 PHE A N 1
ATOM 823 C CA . PHE A 1 105 ? -10.931 -3.126 -3.131 1.00 92.94 105 PHE A CA 1
ATOM 824 C C . PHE A 1 105 ? -11.441 -2.004 -4.038 1.00 92.94 105 PHE A C 1
ATOM 826 O O . PHE A 1 105 ? -12.378 -2.195 -4.812 1.00 92.94 105 PHE A O 1
ATOM 833 N N . VAL A 1 106 ? -10.810 -0.830 -3.958 1.00 92.56 106 VAL A N 1
ATOM 834 C CA . VAL A 1 106 ? -11.150 0.341 -4.777 1.00 92.56 106 VAL A CA 1
ATOM 835 C C . VAL A 1 106 ? -9.960 0.695 -5.658 1.00 92.56 106 VAL A C 1
ATOM 837 O O . VAL A 1 106 ? -8.859 0.936 -5.170 1.00 92.56 106 VAL A O 1
ATOM 840 N N . GLY A 1 107 ? -10.185 0.764 -6.968 1.00 88.12 107 GLY A N 1
ATOM 841 C CA . GLY A 1 107 ? -9.162 1.130 -7.940 1.00 88.12 107 GLY A CA 1
ATOM 842 C C . GLY A 1 107 ? -9.765 1.774 -9.182 1.00 88.12 107 GLY A C 1
ATOM 843 O O . GLY A 1 107 ? -10.917 1.536 -9.535 1.00 88.12 107 GLY A O 1
ATOM 844 N N . ASN A 1 108 ? -8.977 2.607 -9.856 1.00 83.25 108 ASN A N 1
ATOM 845 C CA . ASN A 1 108 ? -9.359 3.188 -11.142 1.00 83.25 108 ASN A CA 1
ATOM 846 C C . ASN A 1 108 ? -9.173 2.194 -12.301 1.00 83.25 108 ASN A C 1
ATOM 848 O O . ASN A 1 108 ? -9.959 2.231 -13.242 1.00 83.25 108 ASN A O 1
ATOM 852 N N . ALA A 1 109 ? -8.183 1.299 -12.203 1.00 71.19 109 ALA A N 1
ATOM 853 C CA . ALA A 1 109 ? -7.898 0.236 -13.167 1.00 71.19 109 ALA A CA 1
ATOM 854 C C . ALA A 1 109 ? -8.909 -0.918 -13.035 1.00 71.19 109 ALA A C 1
ATOM 856 O O . ALA A 1 109 ? -8.588 -1.993 -12.536 1.00 71.19 109 ALA A O 1
ATOM 857 N N . ALA A 1 110 ? -10.151 -0.650 -13.438 1.00 59.28 110 ALA A N 1
ATOM 858 C CA . ALA A 1 110 ? -11.268 -1.592 -13.374 1.00 59.28 110 ALA A CA 1
ATOM 859 C C . ALA A 1 110 ? -11.513 -2.324 -14.709 1.00 59.28 110 ALA A C 1
ATOM 861 O O . ALA A 1 110 ? -12.523 -3.007 -14.847 1.00 59.28 110 ALA A O 1
ATOM 862 N N . GLY A 1 111 ? -10.624 -2.158 -15.699 1.00 52.78 111 GLY A N 1
ATOM 863 C CA . GLY A 1 111 ? -10.763 -2.786 -17.016 1.00 52.78 111 GLY A CA 1
ATOM 864 C C . GLY A 1 111 ? -11.986 -2.283 -17.784 1.00 52.78 111 GLY A C 1
ATOM 865 O O . GLY A 1 111 ? -12.672 -3.069 -18.437 1.00 52.78 111 GLY A O 1
ATOM 866 N N . ARG A 1 112 ? -12.314 -0.986 -17.678 1.00 55.12 112 ARG A N 1
ATOM 867 C CA . ARG A 1 112 ? -13.428 -0.420 -18.450 1.00 55.12 112 ARG A CA 1
ATOM 868 C C . ARG A 1 112 ? -13.048 -0.443 -19.926 1.00 55.12 112 ARG A C 1
ATOM 870 O O . ARG A 1 112 ? -11.880 -0.316 -20.272 1.00 55.12 112 ARG A O 1
ATOM 877 N N . ARG A 1 113 ? -14.042 -0.551 -20.812 1.00 49.91 113 ARG A N 1
ATOM 878 C CA . ARG A 1 113 ? -13.831 -0.577 -22.276 1.00 49.91 113 ARG A CA 1
ATOM 879 C C . ARG A 1 113 ? -13.035 0.623 -22.817 1.00 49.91 113 ARG A C 1
ATOM 881 O O . ARG A 1 113 ? -12.502 0.529 -23.908 1.00 49.91 113 ARG A O 1
ATOM 888 N N . SER A 1 114 ? -12.983 1.727 -22.073 1.00 52.91 114 SER A N 1
ATOM 889 C CA . SER A 1 114 ? -12.217 2.941 -22.375 1.00 52.91 114 SER A CA 1
ATOM 890 C C . SER A 1 114 ? -10.745 2.900 -21.946 1.00 52.91 114 SER A C 1
ATOM 892 O O . SER A 1 114 ? -10.026 3.856 -22.208 1.00 52.91 114 SER A O 1
ATOM 894 N N . ASP A 1 115 ? -10.318 1.853 -21.238 1.00 52.03 115 ASP A N 1
ATOM 895 C CA . ASP A 1 115 ? -8.974 1.727 -20.662 1.00 52.03 115 ASP A CA 1
A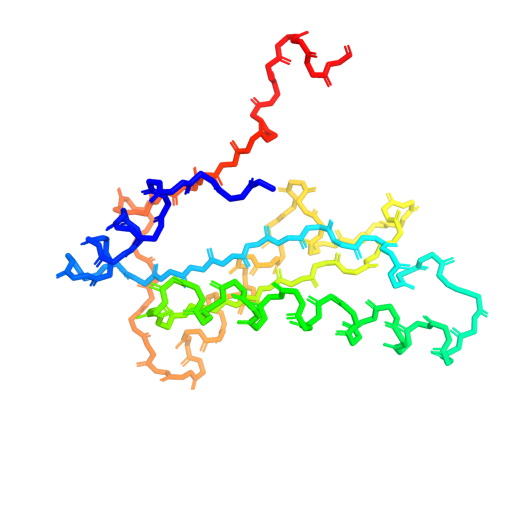TOM 896 C C . ASP A 1 115 ? -8.032 0.879 -21.555 1.00 52.03 115 ASP A C 1
ATOM 898 O O . ASP A 1 115 ? -6.928 0.544 -21.120 1.00 52.03 115 ASP A O 1
ATOM 902 N N . ALA A 1 116 ? -8.482 0.510 -22.765 1.00 46.38 116 ALA A N 1
ATOM 903 C CA . ALA A 1 116 ? -7.772 -0.295 -23.766 1.00 46.38 116 ALA A CA 1
ATOM 904 C C . ALA A 1 116 ? -7.416 0.525 -25.012 1.00 46.38 116 ALA A C 1
ATOM 906 O O . ALA A 1 116 ? -8.236 1.390 -25.399 1.00 46.38 116 ALA A O 1
#

Mean predicted aligned error: 5.31 Å

Nearest PDB structures (foldseek):
  2fpu-assembly1_A  TM=7.700E-01  e=5.590E-02  Escherichia coli O157:H7

InterPro domains:
  IPR013954 Polynucleotide kinase 3 phosphatase [PF08645] (3-113)
  IPR023214 HAD superfamily 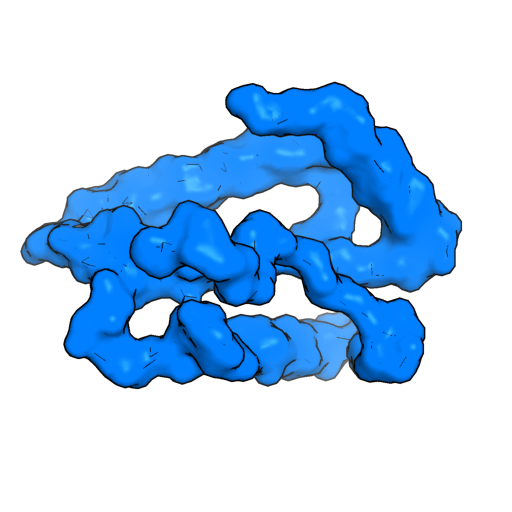[G3DSA:3.40.50.1000] (1-116)
  IPR036412 HAD-like 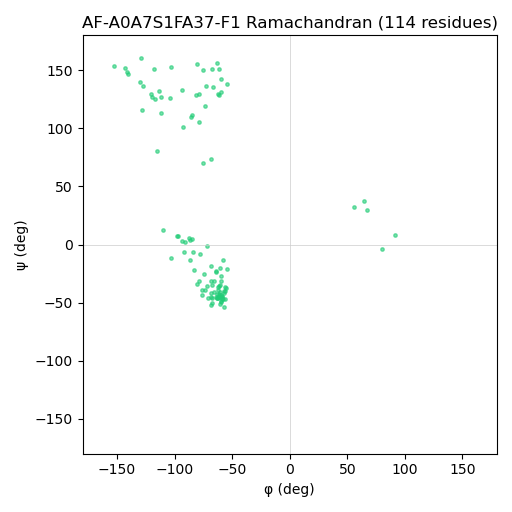superfamily [SSF56784] (6-110)

Organism: Noctiluca scintillans (NCBI:txid2966)

Foldseek 3Di:
DPDPVVLVVVVVCVVVVDAAEAQEEAQQLQPDDDPVSSVVSVVVVVVVVVVVCVSNVDDHHYHYRHHNVVDPDCSDPVHCVSVVVVQVVCVVVVHDGDDPVPDDDDDPPPVPPVVD

pLDDT: mean 89.06, std 11.76, range [43.38, 97.31]

Solvent-accessible surface area (backbone atoms only — not comparable to full-atom values): 7107 Å² total; per-residue (Å²): 135,80,64,86,64,51,35,63,50,53,45,50,42,45,76,71,70,47,85,47,73,46,82,43,76,44,36,69,26,47,66,42,92,47,69,70,56,21,50,56,38,45,51,58,51,49,52,57,47,50,56,49,38,64,69,39,71,55,84,65,50,78,43,75,23,39,56,63,71,89,57,96,52,54,42,36,74,93,44,58,41,50,56,54,51,48,53,50,50,26,56,77,70,72,43,79,75,83,55,72,91,82,53,86,87,87,71,88,90,70,79,51,89,85,76,111

Radius of gyration: 15.63 Å; Cα contacts (8 Å, |Δi|>4): 112; chains: 1; bounding box: 39×29×40 Å